Protein AF-A0A417C9U1-F1 (afdb_monomer_lite)

Radius of gyration: 11.88 Å; chains: 1; bounding box: 26×30×23 Å

Structure (mmCIF, N/CA/C/O backbone):
data_AF-A0A417C9U1-F1
#
_entry.id   AF-A0A417C9U1-F1
#
loop_
_atom_site.group_PDB
_atom_site.id
_atom_site.type_symbol
_atom_site.label_atom_id
_atom_site.label_alt_id
_atom_site.label_comp_id
_atom_site.label_asym_id
_atom_site.label_entity_id
_atom_site.label_seq_id
_atom_site.pdbx_PDB_ins_code
_atom_site.Cartn_x
_atom_site.Cartn_y
_atom_site.Cartn_z
_atom_site.occupancy
_atom_site.B_iso_or_equiv
_atom_site.auth_seq_id
_atom_site.auth_comp_id
_atom_site.auth_asym_id
_atom_site.auth_atom_id
_atom_site.pdbx_PDB_model_num
ATOM 1 N N . MET A 1 1 ? 15.642 -3.350 -0.599 1.00 55.03 1 MET A N 1
ATOM 2 C CA . MET A 1 1 ? 14.837 -2.933 -1.774 1.00 55.03 1 MET A CA 1
ATOM 3 C C . MET A 1 1 ? 14.259 -4.114 -2.557 1.00 55.03 1 MET A C 1
ATOM 5 O O . MET A 1 1 ? 13.047 -4.222 -2.555 1.00 55.03 1 MET A O 1
ATOM 9 N N . GLU A 1 2 ? 15.029 -5.052 -3.120 1.00 55.34 2 GLU A N 1
ATOM 10 C CA . GLU A 1 2 ? 14.484 -6.219 -3.868 1.00 55.34 2 GLU A CA 1
ATOM 11 C C . GLU A 1 2 ? 13.411 -7.033 -3.101 1.00 55.34 2 GLU A C 1
ATOM 13 O O . GLU A 1 2 ? 12.372 -7.390 -3.652 1.00 55.34 2 GLU A O 1
ATOM 18 N N . LYS A 1 3 ? 13.591 -7.192 -1.782 1.00 62.97 3 LYS A N 1
ATOM 19 C CA . LYS A 1 3 ? 12.624 -7.839 -0.875 1.00 62.97 3 LYS A CA 1
ATOM 20 C C . LYS A 1 3 ? 11.238 -7.174 -0.837 1.00 62.97 3 LYS A C 1
ATOM 22 O O . LYS A 1 3 ? 10.250 -7.878 -0.666 1.00 62.97 3 LYS A O 1
ATOM 27 N N . LEU A 1 4 ? 11.145 -5.849 -1.005 1.00 65.06 4 LEU A N 1
ATOM 28 C CA . LEU A 1 4 ? 9.868 -5.121 -0.965 1.00 65.06 4 LEU A CA 1
ATOM 29 C C . LEU A 1 4 ? 9.037 -5.378 -2.224 1.00 65.06 4 LEU A C 1
ATOM 31 O O . LEU A 1 4 ? 7.834 -5.591 -2.121 1.00 65.06 4 LEU A O 1
ATOM 35 N N . THR A 1 5 ? 9.679 -5.402 -3.395 1.00 65.31 5 THR A N 1
ATOM 36 C CA . THR A 1 5 ? 8.999 -5.742 -4.653 1.00 65.31 5 THR A CA 1
ATOM 37 C C . THR A 1 5 ? 8.524 -7.185 -4.648 1.00 65.31 5 THR A C 1
ATOM 39 O O . THR A 1 5 ? 7.381 -7.421 -5.022 1.00 65.31 5 THR A O 1
ATOM 42 N N . ILE A 1 6 ? 9.344 -8.132 -4.179 1.00 66.00 6 ILE A N 1
ATOM 43 C CA . ILE A 1 6 ? 8.940 -9.544 -4.068 1.00 66.00 6 ILE A CA 1
ATOM 44 C C . ILE A 1 6 ? 7.758 -9.681 -3.100 1.00 66.00 6 ILE A C 1
ATOM 46 O O . ILE A 1 6 ? 6.719 -10.222 -3.469 1.00 66.00 6 ILE A O 1
ATOM 50 N N . PHE A 1 7 ? 7.857 -9.085 -1.908 1.00 74.38 7 PHE A N 1
ATOM 51 C CA . PHE A 1 7 ? 6.766 -9.064 -0.935 1.00 74.38 7 PHE A CA 1
ATOM 52 C C . PHE A 1 7 ? 5.479 -8.475 -1.533 1.00 74.38 7 PHE A C 1
ATOM 54 O O . PHE A 1 7 ? 4.435 -9.122 -1.533 1.00 74.38 7 PHE A O 1
ATOM 61 N N . LEU A 1 8 ? 5.541 -7.273 -2.114 1.00 78.12 8 LEU A N 1
ATOM 62 C CA . LEU A 1 8 ? 4.377 -6.645 -2.735 1.00 78.12 8 LEU A CA 1
ATOM 63 C C . LEU A 1 8 ? 3.845 -7.448 -3.922 1.00 78.12 8 LEU A C 1
ATOM 65 O O . LEU A 1 8 ? 2.641 -7.415 -4.139 1.00 78.12 8 LEU A O 1
ATOM 69 N N . ALA A 1 9 ? 4.677 -8.169 -4.676 1.00 79.69 9 ALA A N 1
ATOM 70 C CA . ALA A 1 9 ? 4.244 -9.021 -5.782 1.00 79.69 9 ALA A CA 1
ATOM 71 C C . ALA A 1 9 ? 3.455 -10.249 -5.299 1.00 79.69 9 ALA A C 1
ATOM 73 O O . ALA A 1 9 ? 2.478 -10.625 -5.947 1.00 79.69 9 ALA A O 1
ATOM 74 N N . GLU A 1 10 ? 3.790 -10.792 -4.130 1.00 86.25 10 GLU A N 1
ATOM 75 C CA . GLU A 1 10 ? 3.213 -12.035 -3.606 1.00 86.25 10 GLU A CA 1
ATOM 76 C C . GLU A 1 10 ? 2.022 -11.819 -2.662 1.00 86.25 10 GLU A C 1
ATOM 78 O O . GLU A 1 10 ? 1.111 -12.642 -2.641 1.00 86.25 10 GLU A O 1
ATOM 83 N N . ILE A 1 11 ? 1.955 -10.695 -1.938 1.00 88.06 11 ILE A N 1
ATOM 84 C CA . ILE A 1 11 ? 0.877 -10.493 -0.956 1.00 88.06 11 ILE A CA 1
ATOM 85 C C . ILE A 1 11 ? -0.468 -10.135 -1.596 1.00 88.06 11 ILE A C 1
ATOM 87 O O . ILE A 1 11 ? -0.537 -9.415 -2.596 1.00 88.06 11 ILE A O 1
ATOM 91 N N . ASN A 1 12 ? -1.565 -10.533 -0.964 1.00 93.44 12 ASN A N 1
ATOM 92 C CA . ASN A 1 12 ? -2.903 -10.034 -1.269 1.00 93.44 12 ASN A CA 1
ATOM 93 C C . ASN A 1 12 ? -3.289 -8.824 -0.388 1.00 93.44 12 ASN A C 1
ATOM 95 O O . ASN A 1 12 ? -2.574 -8.432 0.536 1.00 93.44 12 ASN A O 1
ATOM 99 N N . TYR A 1 13 ? -4.449 -8.216 -0.664 1.00 93.56 13 TYR A N 1
ATOM 100 C CA . TYR A 1 13 ? -4.912 -7.036 0.076 1.00 93.56 13 TYR A CA 1
ATOM 101 C C . TYR A 1 13 ? -5.123 -7.299 1.577 1.00 93.56 13 TYR A C 1
ATOM 103 O O . TYR A 1 13 ? -4.836 -6.421 2.390 1.00 93.56 13 TYR A O 1
ATOM 111 N N . GLN A 1 14 ? -5.619 -8.481 1.960 1.00 94.56 14 GLN A N 1
ATOM 112 C CA . GLN A 1 14 ? -5.841 -8.811 3.372 1.00 94.56 14 GLN A CA 1
ATOM 113 C C . GLN A 1 14 ? -4.515 -8.918 4.117 1.00 94.56 14 GLN A C 1
ATOM 115 O O . GLN A 1 14 ? -4.388 -8.387 5.215 1.00 94.56 14 GLN A O 1
ATOM 120 N N . GLU A 1 15 ? -3.514 -9.547 3.507 1.00 93.31 15 GLU A N 1
ATOM 121 C CA . GLU A 1 15 ? -2.165 -9.628 4.066 1.00 93.31 15 GLU A CA 1
ATOM 122 C C . GLU A 1 15 ? -1.535 -8.240 4.185 1.00 93.31 15 GLU A C 1
ATOM 124 O O . GLU A 1 15 ? -1.057 -7.886 5.259 1.00 93.31 15 GLU A O 1
ATOM 129 N N . PHE A 1 16 ? -1.621 -7.420 3.131 1.00 91.38 16 PHE A N 1
ATOM 130 C CA . PHE A 1 16 ? -1.138 -6.038 3.135 1.00 91.38 16 PHE A CA 1
ATOM 131 C C . PHE A 1 16 ? -1.774 -5.206 4.251 1.00 91.38 16 PHE A C 1
ATOM 133 O O . PHE A 1 16 ? -1.074 -4.617 5.067 1.00 91.38 16 PHE A O 1
ATOM 140 N N . LYS A 1 17 ? -3.108 -5.184 4.329 1.00 93.38 17 LYS A N 1
ATOM 141 C CA . LYS A 1 17 ? -3.848 -4.438 5.353 1.00 93.38 17 LYS A CA 1
ATOM 142 C C . LYS A 1 17 ? -3.529 -4.921 6.769 1.00 93.38 17 LYS A C 1
ATOM 144 O O . LYS A 1 17 ? -3.616 -4.136 7.712 1.00 93.38 17 LYS A O 1
ATOM 149 N N . ASN A 1 18 ? -3.207 -6.204 6.931 1.00 92.06 18 ASN A N 1
ATOM 150 C CA . ASN A 1 18 ? -2.998 -6.789 8.248 1.00 92.06 18 ASN A CA 1
ATOM 151 C C . ASN A 1 18 ? -1.612 -6.541 8.850 1.00 92.06 18 ASN A C 1
ATOM 153 O O . ASN A 1 18 ? -1.457 -6.766 10.054 1.00 92.06 18 ASN A O 1
ATOM 157 N N . LYS A 1 19 ? -0.659 -6.045 8.058 1.00 88.62 19 LYS A N 1
ATOM 15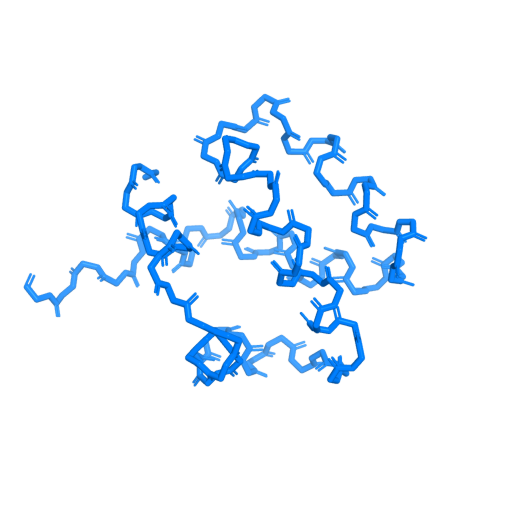8 C CA . LYS A 1 19 ? 0.678 -5.650 8.509 1.00 88.62 19 LYS A CA 1
ATOM 159 C C . LYS A 1 19 ? 0.608 -4.558 9.579 1.00 88.62 19 LYS A C 1
ATOM 161 O O . LYS A 1 19 ? -0.183 -3.620 9.457 1.00 88.62 19 LYS A O 1
ATOM 166 N N . GLU A 1 20 ? 1.408 -4.692 10.634 1.00 89.06 20 GLU A N 1
ATOM 167 C CA . GLU A 1 20 ? 1.388 -3.773 11.780 1.00 89.06 20 GLU A CA 1
ATOM 168 C C . GLU A 1 20 ? 1.732 -2.351 11.342 1.00 89.06 20 GLU A C 1
ATOM 170 O O . GLU A 1 20 ? 0.966 -1.427 11.613 1.00 89.06 20 GLU A O 1
ATOM 175 N N . GLU A 1 21 ? 2.770 -2.198 10.519 1.00 86.56 21 GLU A N 1
ATOM 176 C CA . GLU A 1 21 ? 3.189 -0.918 9.956 1.00 86.56 21 GLU A CA 1
ATOM 177 C C . GLU A 1 21 ? 2.085 -0.253 9.117 1.00 86.56 21 GLU A C 1
ATOM 179 O O . GLU A 1 21 ? 1.967 0.971 9.089 1.00 86.56 21 GLU A O 1
ATOM 184 N N . ILE A 1 22 ? 1.222 -1.044 8.469 1.00 90.31 22 ILE A N 1
ATOM 185 C CA . ILE A 1 22 ? 0.080 -0.538 7.699 1.00 90.31 22 ILE A CA 1
ATOM 186 C C . ILE A 1 22 ? -1.066 -0.117 8.622 1.00 90.31 22 ILE A C 1
ATOM 188 O O . ILE A 1 22 ? -1.670 0.941 8.408 1.00 90.31 22 ILE A O 1
ATOM 192 N N . LYS A 1 23 ? -1.356 -0.902 9.665 1.00 90.94 23 LYS A N 1
ATOM 193 C CA . LYS A 1 23 ? -2.372 -0.566 10.676 1.00 90.94 23 LYS A CA 1
ATOM 194 C C . LYS A 1 23 ? -2.015 0.714 11.427 1.00 90.94 23 LYS A C 1
ATOM 196 O O . LYS A 1 23 ? -2.887 1.563 11.616 1.00 90.94 23 LYS A O 1
ATOM 201 N N . GLU A 1 24 ? -0.744 0.894 11.784 1.00 90.88 24 GLU A N 1
ATOM 202 C CA . GLU A 1 24 ? -0.230 2.080 12.482 1.00 90.88 24 GLU A CA 1
ATOM 203 C C . GLU A 1 24 ? -0.452 3.380 11.703 1.00 90.88 24 GLU A C 1
ATOM 205 O O . GLU A 1 24 ? -0.664 4.444 12.293 1.00 90.88 24 GLU A O 1
ATOM 210 N N . LEU A 1 25 ? -0.488 3.318 10.368 1.00 90.06 25 LEU A N 1
ATOM 211 C CA . LEU A 1 25 ? -0.798 4.496 9.564 1.00 90.06 25 LEU A CA 1
ATOM 212 C C . LEU A 1 25 ? -2.231 4.997 9.763 1.00 90.06 25 LEU A C 1
ATOM 214 O O . LEU A 1 25 ? -2.502 6.165 9.453 1.00 90.06 25 LEU A O 1
ATOM 218 N N . ASN A 1 26 ? -3.150 4.162 10.260 1.00 92.50 26 ASN A N 1
ATOM 219 C CA . ASN A 1 26 ? -4.556 4.502 10.478 1.00 92.50 26 ASN A CA 1
ATOM 220 C C . ASN A 1 26 ? -5.169 5.177 9.229 1.00 92.50 26 ASN A C 1
ATOM 222 O O . ASN A 1 26 ? -5.576 6.347 9.243 1.00 92.50 26 ASN A O 1
ATOM 226 N N . ILE A 1 27 ? -5.077 4.489 8.088 1.00 94.56 27 ILE A N 1
ATOM 227 C CA . ILE A 1 27 ? -5.624 4.928 6.799 1.00 94.56 27 ILE A CA 1
ATOM 228 C C . ILE A 1 27 ? -6.986 4.266 6.597 1.00 94.56 27 ILE A C 1
ATOM 230 O O . ILE A 1 27 ? -7.135 3.066 6.799 1.00 94.56 27 ILE A O 1
ATOM 234 N N . GLU A 1 28 ? -7.969 5.047 6.153 1.00 95.44 28 GLU A N 1
ATOM 235 C CA . GLU A 1 28 ? -9.298 4.542 5.800 1.00 95.44 28 GLU A CA 1
ATOM 236 C C . GLU A 1 28 ? -9.229 3.429 4.743 1.00 95.44 28 GLU A C 1
ATOM 238 O O . GLU A 1 28 ? -8.529 3.563 3.735 1.00 95.44 28 GLU A O 1
ATOM 243 N N . GLU A 1 29 ? -10.038 2.379 4.923 1.00 95.50 29 GLU A N 1
ATOM 244 C CA . GLU A 1 29 ? -10.097 1.187 4.060 1.00 95.50 29 GLU A CA 1
ATOM 245 C C . GLU A 1 29 ? -10.107 1.530 2.562 1.00 95.50 29 GLU A C 1
ATOM 247 O O . GLU A 1 29 ? -9.344 0.966 1.776 1.00 95.50 29 GLU A O 1
ATOM 252 N N . ARG A 1 30 ? -10.953 2.493 2.163 1.00 96.69 30 ARG A N 1
ATOM 253 C CA . ARG A 1 30 ? -11.107 2.924 0.765 1.00 96.69 30 ARG A CA 1
ATOM 254 C C . ARG A 1 30 ? -9.787 3.415 0.181 1.00 96.69 30 ARG A C 1
ATOM 256 O O . ARG A 1 30 ? -9.429 3.050 -0.933 1.00 96.69 30 ARG A O 1
ATOM 263 N N . HIS A 1 31 ? -9.071 4.252 0.925 1.00 97.06 31 HIS A N 1
ATOM 264 C CA . HIS A 1 31 ? -7.781 4.770 0.487 1.00 97.06 31 HIS A CA 1
ATOM 265 C C . HIS A 1 31 ? -6.712 3.682 0.496 1.00 97.06 31 HIS A C 1
ATOM 267 O O . HIS A 1 31 ? -5.869 3.663 -0.396 1.00 97.06 31 HIS A O 1
ATOM 273 N N . LEU A 1 32 ? -6.771 2.759 1.456 1.00 95.88 32 LEU A N 1
ATOM 274 C CA . LEU A 1 32 ? -5.815 1.666 1.548 1.00 95.88 32 LEU A CA 1
ATOM 275 C C . LEU A 1 32 ? -5.911 0.706 0.354 1.00 95.88 32 LEU A C 1
ATOM 277 O O . LEU A 1 32 ? -4.878 0.292 -0.162 1.00 95.88 32 LEU A O 1
ATOM 281 N N . LYS A 1 33 ? -7.126 0.411 -0.132 1.00 96.69 33 LYS A N 1
ATOM 282 C CA . LYS A 1 33 ? -7.336 -0.370 -1.367 1.00 96.69 33 LYS A CA 1
ATOM 283 C C . LYS A 1 33 ? -6.715 0.312 -2.583 1.00 96.69 33 LYS A C 1
ATOM 285 O O . LYS A 1 33 ? -5.937 -0.301 -3.298 1.00 96.69 33 LYS A O 1
ATOM 290 N N . ILE A 1 34 ? -6.976 1.610 -2.748 1.00 97.50 34 ILE A N 1
ATOM 291 C CA . ILE A 1 34 ? -6.403 2.411 -3.841 1.00 97.50 34 ILE A CA 1
ATOM 292 C C . ILE A 1 34 ? -4.871 2.395 -3.794 1.00 97.50 34 ILE A C 1
ATOM 294 O O . ILE A 1 34 ? -4.221 2.250 -4.824 1.00 97.50 34 ILE A O 1
ATOM 298 N N . ILE A 1 35 ? -4.284 2.550 -2.604 1.00 95.44 35 ILE A N 1
ATOM 299 C CA . ILE A 1 35 ? -2.830 2.485 -2.427 1.00 95.44 35 ILE A CA 1
ATOM 300 C C . ILE A 1 35 ? -2.306 1.109 -2.824 1.00 95.44 35 ILE A C 1
ATOM 302 O O . ILE A 1 35 ? -1.359 1.039 -3.600 1.00 95.44 35 ILE A O 1
ATOM 306 N N . PHE A 1 36 ? -2.919 0.038 -2.320 1.00 94.62 36 PHE A N 1
ATOM 307 C CA . PHE A 1 36 ? -2.521 -1.328 -2.642 1.00 94.62 36 PHE A CA 1
ATOM 308 C C . PHE A 1 36 ? -2.520 -1.575 -4.156 1.00 94.62 36 PHE A C 1
ATOM 310 O O . PHE A 1 36 ? -1.517 -2.037 -4.696 1.00 94.62 36 PHE A O 1
ATOM 317 N N . ASP A 1 37 ? -3.585 -1.166 -4.848 1.00 95.00 37 ASP A N 1
ATOM 318 C CA . ASP A 1 37 ? -3.694 -1.297 -6.302 1.00 95.00 37 ASP A CA 1
ATOM 319 C C . ASP A 1 37 ? -2.610 -0.491 -7.031 1.00 95.00 37 ASP A C 1
ATOM 321 O O . ASP A 1 37 ? -2.014 -0.973 -7.995 1.00 95.00 37 ASP A O 1
ATOM 325 N N . ILE A 1 38 ? -2.309 0.730 -6.577 1.00 94.94 38 ILE A N 1
ATOM 326 C CA . ILE A 1 38 ? -1.230 1.540 -7.159 1.00 94.94 38 ILE A CA 1
ATOM 327 C C . ILE A 1 38 ? 0.121 0.842 -6.977 1.00 94.94 38 ILE A C 1
ATOM 329 O O . ILE A 1 38 ? 0.882 0.762 -7.937 1.00 94.94 38 ILE A O 1
ATOM 333 N N . LEU A 1 39 ? 0.423 0.319 -5.787 1.00 91.44 39 LEU A N 1
ATOM 334 C CA . LEU A 1 39 ? 1.691 -0.363 -5.513 1.00 91.44 39 LEU A CA 1
ATOM 335 C C . LEU A 1 39 ? 1.840 -1.638 -6.355 1.00 91.44 39 LEU A C 1
ATOM 337 O O . LEU A 1 39 ? 2.866 -1.819 -7.008 1.00 91.44 39 LEU A O 1
ATOM 341 N N . LYS A 1 40 ? 0.795 -2.475 -6.414 1.00 90.00 40 LYS A N 1
ATOM 342 C CA . LYS A 1 40 ? 0.763 -3.707 -7.221 1.00 90.00 40 LYS A CA 1
ATOM 343 C C . LYS A 1 40 ? 0.974 -3.454 -8.710 1.00 90.00 40 LYS A C 1
ATOM 345 O O . LYS A 1 40 ? 1.670 -4.219 -9.365 1.00 90.00 40 LYS A O 1
ATOM 350 N N . ASN A 1 41 ? 0.397 -2.381 -9.243 1.00 90.12 41 ASN A N 1
ATOM 351 C CA . ASN A 1 41 ? 0.524 -2.048 -10.663 1.00 90.12 41 ASN A CA 1
ATOM 352 C C . ASN A 1 41 ? 1.822 -1.298 -11.001 1.00 90.12 41 ASN A C 1
ATOM 354 O O . ASN A 1 41 ? 2.117 -1.091 -12.174 1.00 90.12 41 ASN A O 1
ATOM 358 N N . ASN A 1 42 ? 2.593 -0.871 -9.997 1.00 88.31 42 ASN A N 1
ATOM 359 C CA . ASN A 1 42 ? 3.802 -0.070 -10.183 1.00 88.31 42 ASN A CA 1
ATOM 360 C C . ASN A 1 42 ? 4.974 -0.625 -9.362 1.00 88.31 42 ASN A C 1
ATOM 362 O O . ASN A 1 42 ? 5.727 0.151 -8.777 1.00 88.31 42 ASN A O 1
ATOM 366 N N . LEU A 1 43 ? 5.142 -1.953 -9.323 1.00 84.44 43 LEU A N 1
ATOM 367 C CA . LEU A 1 43 ? 6.157 -2.626 -8.497 1.00 84.44 43 LEU A CA 1
ATOM 368 C C . LEU A 1 43 ? 7.559 -2.016 -8.654 1.00 84.44 43 LEU A C 1
ATOM 370 O O . LEU A 1 43 ? 8.201 -1.699 -7.658 1.00 84.44 43 LEU A O 1
ATOM 374 N N . PHE A 1 44 ? 8.001 -1.733 -9.882 1.00 79.44 44 PHE A N 1
ATOM 375 C CA . PHE A 1 44 ? 9.303 -1.097 -10.129 1.00 79.44 44 PHE A CA 1
ATOM 376 C C . PHE A 1 44 ? 9.459 0.260 -9.429 1.00 79.44 44 PHE A C 1
ATOM 378 O O . PHE A 1 44 ? 10.511 0.548 -8.859 1.00 79.44 44 PHE A O 1
ATOM 385 N N . ALA A 1 45 ? 8.393 1.064 -9.399 1.00 81.31 45 ALA A N 1
ATOM 386 C CA . ALA A 1 45 ? 8.398 2.370 -8.750 1.00 81.31 45 ALA A CA 1
ATOM 387 C C . ALA A 1 45 ? 8.438 2.281 -7.216 1.00 81.31 45 ALA A C 1
ATOM 389 O O . ALA A 1 45 ? 8.672 3.289 -6.551 1.00 81.31 45 ALA A O 1
ATOM 390 N N . THR A 1 46 ? 8.211 1.091 -6.649 1.00 78.50 46 THR A N 1
ATOM 391 C CA . THR A 1 46 ? 8.314 0.833 -5.206 1.00 78.50 46 THR A CA 1
ATOM 392 C C . THR A 1 46 ? 9.734 0.479 -4.757 1.00 78.50 46 THR A C 1
ATOM 394 O O . THR A 1 46 ? 10.010 0.524 -3.562 1.00 78.50 46 THR A O 1
ATOM 397 N N . THR A 1 47 ? 10.644 0.180 -5.693 1.00 76.50 47 THR A N 1
ATOM 398 C CA . THR A 1 47 ? 12.029 -0.243 -5.403 1.00 76.50 47 THR A CA 1
ATOM 399 C C . THR A 1 47 ? 13.124 0.667 -5.903 1.00 76.50 47 THR A C 1
ATOM 401 O O . THR A 1 47 ? 14.284 0.428 -5.588 1.00 76.50 47 THR A O 1
ATOM 404 N N . ASP A 1 48 ? 12.783 1.688 -6.672 1.00 81.12 48 ASP A N 1
ATOM 405 C CA . ASP A 1 48 ? 13.745 2.678 -7.119 1.00 81.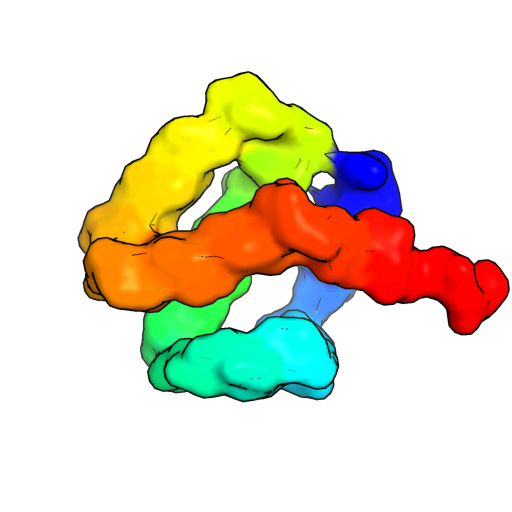12 48 ASP A CA 1
ATOM 406 C C . ASP A 1 48 ? 13.226 4.068 -6.749 1.00 81.12 48 ASP A C 1
ATOM 408 O O . ASP A 1 48 ? 12.162 4.518 -7.189 1.00 81.12 48 ASP A O 1
ATOM 412 N N . SER A 1 49 ? 13.998 4.733 -5.888 1.00 83.75 49 SER A N 1
ATOM 413 C CA . SER A 1 49 ? 13.674 6.047 -5.344 1.00 83.75 49 SER A CA 1
ATOM 414 C C . SER A 1 49 ? 13.593 7.127 -6.422 1.00 83.75 49 SER A C 1
ATOM 416 O O . SER A 1 49 ? 12.914 8.134 -6.209 1.00 83.75 49 SER A O 1
ATOM 418 N N . HIS A 1 50 ? 14.182 6.902 -7.603 1.00 86.81 50 HIS A N 1
ATOM 419 C CA . HIS A 1 50 ? 14.013 7.759 -8.774 1.00 86.81 50 HIS A CA 1
ATOM 420 C C . HIS A 1 50 ? 12.533 7.931 -9.160 1.00 86.81 50 HIS A C 1
ATOM 422 O O . HIS A 1 50 ? 12.117 9.019 -9.560 1.00 86.81 50 HIS A O 1
ATOM 428 N N . TYR A 1 51 ? 11.706 6.896 -8.971 1.00 87.94 51 TYR A N 1
ATOM 429 C CA . TYR A 1 51 ? 10.284 6.916 -9.333 1.00 87.94 51 TYR A CA 1
ATOM 430 C C . TYR A 1 51 ? 9.351 7.343 -8.194 1.00 87.94 51 TYR A C 1
ATOM 432 O O . TYR A 1 51 ? 8.157 7.568 -8.425 1.00 87.94 51 TYR A O 1
ATOM 440 N N . TYR A 1 52 ? 9.863 7.518 -6.972 1.00 89.00 52 TYR A N 1
ATOM 441 C CA . TYR A 1 52 ? 9.063 7.934 -5.817 1.00 89.00 52 TYR A CA 1
ATOM 442 C C . TYR A 1 52 ? 8.254 9.221 -6.051 1.00 89.00 52 TYR A C 1
ATOM 444 O O . TYR A 1 52 ? 7.080 9.248 -5.665 1.00 89.00 52 TYR A O 1
ATOM 452 N N . PRO A 1 53 ? 8.782 10.281 -6.701 1.00 90.88 53 PRO A N 1
ATOM 453 C CA . PRO A 1 53 ? 7.986 11.473 -6.991 1.00 90.88 53 PRO A CA 1
ATOM 454 C C . PRO A 1 53 ? 6.714 11.165 -7.794 1.00 90.88 53 PRO A C 1
ATOM 456 O O . PRO A 1 53 ? 5.638 11.670 -7.464 1.00 90.88 53 PRO A O 1
ATOM 459 N N . VAL A 1 54 ? 6.813 10.294 -8.803 1.00 91.56 54 VAL A N 1
ATOM 460 C CA . VAL A 1 54 ? 5.687 9.895 -9.663 1.00 91.56 54 VAL A CA 1
ATOM 461 C C . VAL A 1 54 ? 4.710 8.999 -8.901 1.00 91.56 54 VAL A C 1
ATOM 463 O O . VAL A 1 54 ? 3.498 9.246 -8.923 1.00 91.56 54 VAL A O 1
ATOM 466 N N . LEU A 1 55 ? 5.223 8.012 -8.160 1.00 92.12 55 LEU A N 1
ATOM 467 C CA . LEU A 1 55 ? 4.418 7.122 -7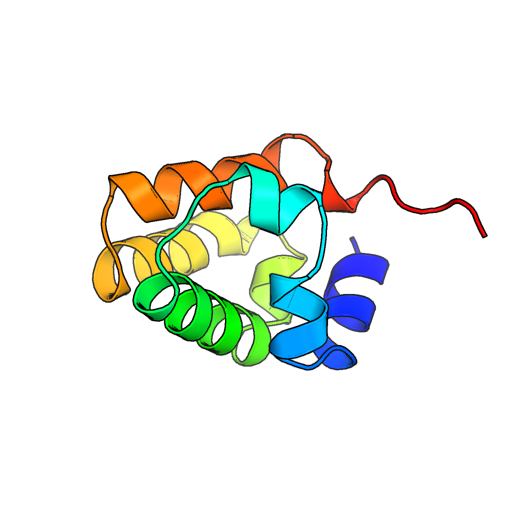.322 1.00 92.12 55 LEU A CA 1
ATOM 468 C C . LEU A 1 55 ? 3.587 7.919 -6.308 1.00 92.12 55 LEU A C 1
ATOM 470 O O . LEU A 1 55 ? 2.367 7.765 -6.209 1.00 92.12 55 LEU A O 1
ATOM 474 N N . PHE A 1 56 ? 4.228 8.837 -5.586 1.00 93.50 56 PHE A N 1
ATOM 475 C CA . PHE A 1 56 ? 3.556 9.618 -4.557 1.00 93.50 56 PHE A CA 1
ATOM 476 C C . PHE A 1 56 ? 2.615 10.683 -5.114 1.00 93.50 56 PHE A C 1
ATOM 478 O O . PHE A 1 56 ? 1.595 10.965 -4.479 1.00 93.50 56 PHE A O 1
ATOM 485 N N . ASN A 1 57 ? 2.901 11.251 -6.288 1.00 95.00 57 ASN A N 1
ATOM 486 C CA . ASN A 1 57 ? 1.936 12.104 -6.980 1.00 95.00 57 ASN A CA 1
ATOM 487 C C . ASN A 1 57 ? 0.682 11.315 -7.368 1.00 95.00 57 ASN A C 1
ATOM 489 O O . ASN A 1 57 ? -0.431 11.790 -7.144 1.00 95.00 57 ASN A O 1
ATOM 493 N N . THR A 1 58 ? 0.844 10.083 -7.851 1.00 95.44 58 THR A N 1
ATOM 494 C CA . THR A 1 58 ? -0.285 9.204 -8.187 1.00 95.44 58 THR A CA 1
ATOM 495 C C . THR A 1 58 ? -1.137 8.900 -6.954 1.00 95.44 58 THR A C 1
ATOM 497 O O . THR A 1 58 ? -2.351 9.112 -6.972 1.00 95.44 58 THR A O 1
ATOM 500 N N . ILE A 1 59 ? -0.507 8.505 -5.842 1.00 95.75 59 ILE A N 1
ATOM 501 C CA . ILE A 1 59 ? -1.202 8.241 -4.571 1.00 95.75 59 ILE A CA 1
ATOM 502 C C . ILE A 1 59 ? -1.914 9.499 -4.062 1.00 95.75 59 ILE A C 1
ATOM 504 O O . ILE A 1 59 ? -3.081 9.425 -3.674 1.00 95.75 59 ILE A O 1
ATOM 508 N N . LYS A 1 60 ? -1.252 10.664 -4.087 1.00 96.69 60 LYS A N 1
ATOM 509 C CA . LYS A 1 60 ? -1.838 11.948 -3.667 1.00 96.69 60 LYS A CA 1
ATOM 510 C C . LYS A 1 60 ? -3.099 12.277 -4.464 1.00 96.69 60 LYS A C 1
ATOM 512 O O . LYS A 1 60 ? -4.097 12.656 -3.859 1.00 96.69 60 LYS A O 1
ATOM 517 N N . ASN A 1 61 ? -3.054 12.105 -5.784 1.00 96.88 61 ASN A N 1
ATOM 518 C CA . ASN A 1 61 ? -4.156 12.441 -6.685 1.00 96.88 61 ASN A CA 1
ATOM 519 C C . ASN A 1 61 ? -5.344 11.477 -6.560 1.00 96.88 61 ASN A C 1
ATOM 521 O O . ASN A 1 61 ? -6.482 11.880 -6.779 1.00 96.88 61 ASN A O 1
ATOM 525 N N . LYS A 1 62 ? -5.095 10.207 -6.218 1.00 96.56 62 LYS A N 1
ATOM 526 C CA . LYS A 1 62 ? -6.132 9.167 -6.100 1.00 96.56 62 LYS A CA 1
ATOM 527 C C . LYS A 1 62 ? -6.672 8.987 -4.676 1.00 96.56 62 LYS A C 1
ATOM 529 O O . LYS A 1 62 ? -7.673 8.301 -4.495 1.00 96.56 62 LYS A O 1
ATOM 534 N N . THR A 1 63 ? -6.026 9.576 -3.670 1.00 95.56 63 THR A N 1
ATOM 535 C CA . THR A 1 63 ? -6.451 9.499 -2.263 1.00 95.56 63 THR A CA 1
ATOM 536 C C . THR A 1 63 ? -6.607 10.894 -1.655 1.00 95.56 63 THR A C 1
ATOM 538 O O . THR A 1 63 ? -7.631 11.541 -1.844 1.00 95.56 63 THR A O 1
ATOM 541 N N . SER A 1 64 ? -5.605 11.373 -0.918 1.00 93.75 64 SER A N 1
ATOM 542 C CA . SER A 1 64 ? -5.521 12.732 -0.394 1.00 93.75 64 SER A CA 1
ATOM 543 C C . SER A 1 64 ? -4.062 13.099 -0.085 1.00 93.75 64 SER A C 1
ATOM 545 O O . SER A 1 64 ? -3.227 12.207 0.114 1.00 93.75 64 SER A O 1
ATOM 547 N N . PRO A 1 65 ? -3.729 14.397 0.053 1.00 94.56 65 PRO A N 1
ATOM 548 C CA . PRO A 1 65 ? -2.413 14.822 0.529 1.00 94.56 65 PRO A CA 1
ATOM 549 C C . PRO A 1 65 ? -2.043 14.220 1.892 1.00 94.56 65 PRO A C 1
ATOM 551 O O . PRO A 1 65 ? -0.923 13.743 2.070 1.00 94.56 65 PRO A O 1
ATOM 554 N N . LYS A 1 66 ? -2.996 14.174 2.835 1.00 94.38 66 LYS A N 1
ATOM 555 C CA . LYS A 1 66 ? -2.793 13.615 4.182 1.00 94.38 66 LYS A CA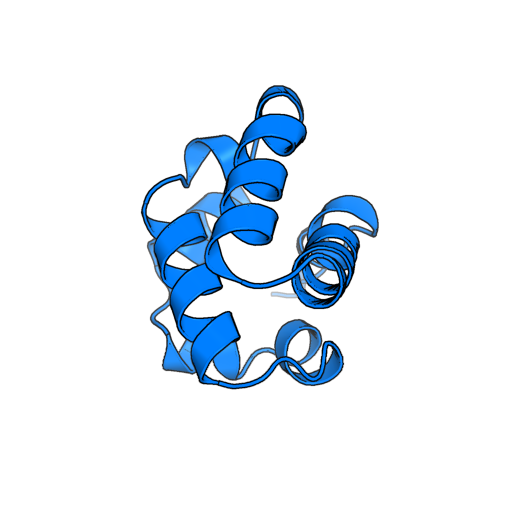 1
ATOM 556 C C . LYS A 1 66 ? -2.490 12.116 4.132 1.00 94.38 66 LYS A C 1
ATOM 558 O O . LYS A 1 66 ? -1.576 11.656 4.810 1.00 94.38 66 LYS A O 1
ATOM 563 N N . THR A 1 67 ? -3.222 11.364 3.312 1.00 94.94 67 THR A N 1
ATOM 564 C CA . THR A 1 67 ? -2.992 9.926 3.106 1.00 94.94 67 THR A CA 1
ATOM 565 C C . THR A 1 67 ? -1.636 9.669 2.447 1.00 94.94 67 THR A C 1
ATOM 567 O O . THR A 1 67 ? -0.881 8.818 2.912 1.00 94.94 67 THR A O 1
ATOM 570 N N . CYS A 1 68 ? -1.292 10.431 1.405 1.00 95.56 68 CYS A N 1
ATOM 571 C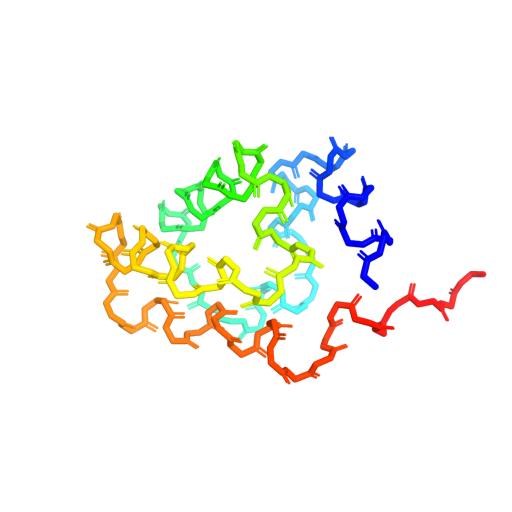 CA . CYS A 1 68 ? -0.008 10.300 0.719 1.00 95.56 68 CYS A CA 1
ATOM 572 C C . CYS A 1 68 ? 1.175 10.509 1.678 1.00 95.56 68 CYS A C 1
ATOM 574 O O . CYS A 1 68 ? 2.118 9.723 1.667 1.00 95.56 68 CYS A O 1
ATOM 576 N N . LEU A 1 69 ? 1.103 11.506 2.568 1.00 92.62 69 LEU A N 1
ATOM 577 C CA . LEU A 1 69 ? 2.139 11.735 3.582 1.00 92.62 69 LEU A CA 1
ATOM 578 C C . LEU A 1 69 ? 2.315 10.549 4.538 1.00 92.62 69 LEU A C 1
ATOM 580 O O . LEU A 1 69 ? 3.444 10.237 4.900 1.00 92.62 69 LEU A O 1
ATOM 584 N N . LYS A 1 70 ? 1.226 9.880 4.937 1.00 92.56 70 LYS A N 1
ATOM 585 C CA . LYS A 1 70 ? 1.295 8.686 5.794 1.00 92.56 70 LYS A CA 1
ATOM 586 C C . LYS A 1 70 ? 2.047 7.548 5.104 1.00 92.56 70 LYS A C 1
ATOM 588 O O . LYS A 1 70 ? 2.967 7.002 5.694 1.00 92.56 70 LYS A O 1
ATOM 593 N N . ILE A 1 71 ? 1.717 7.257 3.844 1.00 89.75 71 ILE A N 1
ATOM 594 C CA . ILE A 1 71 ? 2.403 6.208 3.073 1.00 89.75 71 ILE A CA 1
ATOM 595 C C . ILE A 1 71 ? 3.860 6.562 2.794 1.00 89.75 71 ILE A C 1
ATOM 597 O O . ILE A 1 71 ? 4.719 5.703 2.955 1.00 89.75 71 ILE A O 1
ATOM 601 N N . LYS A 1 72 ? 4.166 7.821 2.450 1.00 89.69 72 LYS A N 1
ATOM 602 C CA . LYS A 1 72 ? 5.550 8.279 2.243 1.00 89.69 72 LYS A CA 1
ATOM 603 C C . LYS A 1 72 ? 6.473 7.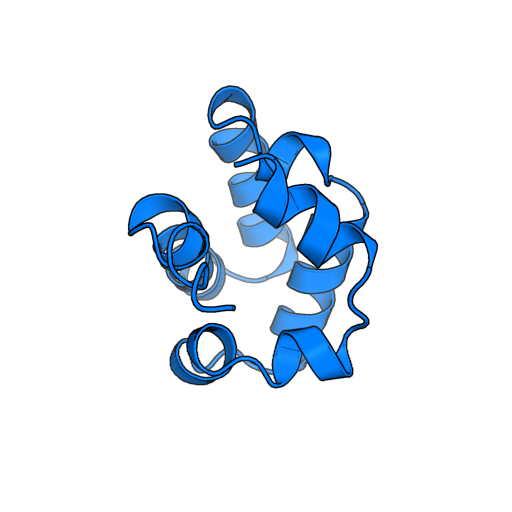902 3.402 1.00 89.69 72 LYS A C 1
ATOM 605 O O . LYS A 1 72 ? 7.612 7.526 3.153 1.00 89.69 72 LYS A O 1
ATOM 610 N N . LYS A 1 73 ? 5.985 7.964 4.648 1.00 84.38 73 LYS A N 1
ATOM 611 C CA . LYS A 1 73 ? 6.777 7.593 5.831 1.00 84.38 73 LYS A CA 1
ATOM 612 C C . LYS A 1 73 ? 7.285 6.150 5.770 1.00 84.38 73 LYS A C 1
ATOM 614 O O . LYS A 1 73 ? 8.419 5.924 6.161 1.00 84.38 73 LYS A O 1
ATOM 619 N N . LEU A 1 74 ? 6.518 5.204 5.224 1.00 81.06 74 LEU A N 1
ATOM 620 C CA . LEU A 1 74 ? 6.947 3.801 5.119 1.00 81.06 74 LEU A CA 1
ATOM 621 C C . LEU A 1 74 ? 8.136 3.602 4.172 1.00 81.06 74 LEU A C 1
ATOM 623 O O . LEU A 1 74 ? 8.975 2.739 4.406 1.00 81.06 74 LEU A O 1
ATOM 627 N N . PHE A 1 75 ? 8.203 4.406 3.110 1.00 79.56 75 PHE A N 1
ATOM 628 C CA . PHE A 1 75 ? 9.260 4.339 2.098 1.00 79.56 75 PHE A CA 1
ATOM 629 C C . PHE A 1 75 ? 10.517 5.119 2.494 1.00 79.56 75 PHE A C 1
ATOM 631 O O . PHE A 1 75 ? 11.586 4.858 1.953 1.00 79.56 75 PHE A O 1
ATOM 638 N N . LEU A 1 76 ? 10.379 6.102 3.390 1.00 74.12 76 LEU A N 1
ATOM 639 C CA . LEU A 1 76 ? 11.471 6.983 3.813 1.00 74.12 76 LEU A CA 1
ATOM 640 C C . LEU A 1 76 ? 12.115 6.560 5.140 1.00 74.12 76 LEU A C 1
ATOM 642 O O . LEU A 1 76 ? 13.284 6.856 5.343 1.00 74.12 76 LEU A O 1
ATOM 646 N N . ASN A 1 77 ? 11.384 5.880 6.030 1.00 63.06 77 ASN A N 1
ATOM 647 C CA . ASN A 1 77 ? 11.877 5.500 7.362 1.00 63.06 77 ASN A CA 1
ATOM 648 C C . ASN A 1 77 ? 12.382 4.045 7.446 1.00 63.06 77 ASN A C 1
ATOM 650 O O . ASN A 1 77 ? 12.326 3.459 8.519 1.00 63.06 77 ASN A O 1
ATOM 654 N N . ASP A 1 78 ? 12.824 3.421 6.351 1.00 55.50 78 ASP A N 1
ATOM 655 C CA . ASP A 1 78 ? 13.309 2.026 6.354 1.00 55.50 78 ASP A CA 1
ATOM 656 C C . ASP A 1 78 ? 12.332 0.973 6.941 1.00 55.50 78 ASP A C 1
ATOM 658 O O . ASP A 1 78 ? 12.717 -0.182 7.109 1.00 55.50 78 ASP A O 1
ATOM 662 N N . TYR A 1 79 ? 11.051 1.294 7.190 1.00 51.28 79 TYR A N 1
ATOM 663 C CA . TYR A 1 79 ? 10.072 0.347 7.763 1.00 51.28 79 TYR A CA 1
ATOM 664 C C . TYR A 1 79 ? 9.941 -0.931 6.925 1.00 51.28 79 TYR A C 1
ATOM 666 O O . TYR A 1 79 ? 9.789 -2.020 7.466 1.00 51.28 79 TYR A O 1
ATOM 674 N N . PHE A 1 80 ? 10.084 -0.824 5.602 1.00 49.41 80 PHE A N 1
ATOM 675 C CA . PHE A 1 80 ? 10.108 -1.980 4.702 1.00 49.41 80 PHE A CA 1
ATOM 676 C C . PHE A 1 80 ? 11.492 -2.630 4.520 1.00 49.41 80 PHE A C 1
ATOM 678 O O . PHE A 1 80 ? 11.587 -3.704 3.928 1.00 49.41 80 PHE A O 1
ATOM 685 N N . ASN A 1 81 ? 12.567 -2.017 5.023 1.00 44.91 81 ASN A N 1
ATOM 686 C CA . ASN A 1 81 ? 13.894 -2.635 5.110 1.00 44.91 81 ASN A CA 1
ATOM 687 C C . ASN A 1 81 ? 14.057 -3.486 6.389 1.00 44.91 81 ASN A C 1
ATOM 689 O O . ASN A 1 81 ? 15.014 -4.257 6.474 1.00 44.91 81 ASN A O 1
ATOM 693 N N . ILE A 1 82 ? 13.116 -3.432 7.344 1.00 42.25 82 ILE A N 1
ATOM 694 C CA . ILE A 1 82 ? 13.199 -4.148 8.628 1.00 42.25 82 ILE A CA 1
ATOM 695 C C . ILE A 1 82 ? 11.987 -5.075 8.824 1.00 42.25 82 ILE A C 1
ATOM 697 O O . ILE A 1 82 ? 11.122 -4.870 9.662 1.00 42.25 82 ILE A O 1
ATOM 701 N N . SER A 1 83 ? 11.949 -6.161 8.058 1.00 39.81 83 SER A N 1
ATOM 702 C CA . SER A 1 83 ? 11.474 -7.461 8.562 1.00 39.81 83 SER A CA 1
ATOM 703 C C . SER A 1 83 ? 12.256 -8.588 7.883 1.00 39.81 83 SER A C 1
ATOM 705 O O . SER A 1 83 ? 11.722 -9.546 7.342 1.00 39.81 83 SER A O 1
ATOM 707 N N . SER A 1 84 ? 13.584 -8.447 7.911 1.00 38.91 84 SER A N 1
ATOM 708 C CA . SER A 1 84 ? 14.502 -9.583 7.809 1.00 38.91 84 SER A CA 1
ATOM 709 C C . SER A 1 84 ? 14.728 -10.109 9.226 1.00 38.91 84 SER A C 1
ATOM 711 O O . SER A 1 84 ? 15.735 -9.786 9.835 1.00 38.91 84 SER A O 1
ATOM 713 N N . ASN A 1 85 ? 13.754 -10.827 9.776 1.00 32.94 85 ASN A N 1
ATOM 714 C CA . ASN A 1 85 ? 13.968 -11.743 10.898 1.00 32.94 85 ASN A CA 1
ATOM 715 C C . ASN A 1 85 ? 13.125 -12.995 10.637 1.00 32.94 85 ASN A C 1
ATOM 717 O O . ASN A 1 85 ? 12.144 -13.266 11.326 1.00 32.94 85 ASN A O 1
ATOM 721 N N . VAL A 1 86 ? 13.508 -13.702 9.573 1.00 34.69 86 VAL A N 1
ATOM 722 C CA . VAL A 1 86 ? 13.510 -15.167 9.494 1.00 34.69 86 VAL A CA 1
ATOM 723 C C . VAL A 1 86 ? 14.858 -15.553 8.903 1.00 34.69 86 VAL A C 1
ATOM 725 O O . VAL A 1 86 ? 15.258 -14.873 7.926 1.00 34.69 86 VAL A O 1
#

Foldseek 3Di:
DVQLLVVLQPDDLVRVCPDPLNVVLVDDPVLSVVLSVLCNVCSVLLPDVVNVVVSLVSSCVRHNPSSSVSVVCCSPVCVVVPPPPD

Secondary structure (DSSP, 8-state):
-HHHHHHHHH--HHHHHHSHHHHHT---HHHHHHHHHHHHHTHHHHH-GGGHHHHHHHHHHHS-HHHHHHHHHHHHSSTTT-----

pLDDT: mean 82.96, std 16.73, range [32.94, 97.5]

Sequence (86 aa):
MEKLTIFLAEINYQEFKNKEEIKELNIEERHLKIIFDILKNNLFATTDSHYYPVLFNTIKNKTSPKTCLKIKKLFLNDYFNISSNV